Protein AF-A0A973MZ73-F1 (afdb_monomer_lite)

Secondary structure (DSSP, 8-state):
-PPPPPSS--S-----SSS-PPPTT--GGGGTT--TTS-TTSHHHHHHHHHHHHHHHHHHT--TTS-----SS-HHHHHHHHHHHH-SSS------SSHHHHHHHHIIIIIS---

Radius of gyration: 20.62 Å; chains: 1; bounding box: 57×29×46 Å

Structure (mmCIF, N/CA/C/O backbone):
data_AF-A0A973MZ73-F1
#
_entry.id   AF-A0A973MZ73-F1
#
loop_
_atom_site.group_PDB
_atom_site.id
_atom_site.type_symbol
_atom_site.label_atom_id
_atom_site.label_alt_id
_atom_site.label_comp_id
_atom_site.label_asym_id
_atom_site.label_entity_id
_atom_site.label_seq_id
_atom_site.pdbx_PDB_ins_code
_atom_site.Cartn_x
_atom_site.Cartn_y
_atom_site.Cartn_z
_atom_site.occupancy
_atom_site.B_iso_or_equiv
_atom_site.auth_seq_id
_atom_site.auth_comp_id
_atom_site.auth_asym_id
_atom_site.auth_atom_id
_atom_site.pdbx_PDB_model_num
ATOM 1 N N . MET A 1 1 ? 37.076 -11.599 16.671 1.00 61.59 1 MET A N 1
ATOM 2 C CA . MET A 1 1 ? 37.321 -11.820 15.230 1.00 61.59 1 MET A CA 1
ATOM 3 C C . MET A 1 1 ? 37.185 -10.488 14.516 1.00 61.59 1 MET A C 1
ATOM 5 O O . MET A 1 1 ? 36.173 -9.825 14.702 1.00 61.59 1 MET A O 1
ATOM 9 N N . THR A 1 2 ? 38.195 -10.063 13.765 1.00 72.31 2 THR A N 1
ATOM 10 C CA . THR A 1 2 ? 38.128 -8.865 12.920 1.00 72.31 2 THR A CA 1
ATOM 11 C C . THR A 1 2 ? 37.526 -9.245 11.570 1.00 72.31 2 THR A C 1
ATOM 13 O O . THR A 1 2 ? 38.080 -10.069 10.848 1.00 72.31 2 THR A O 1
ATOM 16 N N . VAL A 1 3 ? 36.367 -8.677 11.233 1.00 84.44 3 VAL A N 1
ATOM 17 C CA . VAL A 1 3 ? 35.748 -8.872 9.915 1.00 84.44 3 VAL A CA 1
ATOM 18 C C . VAL A 1 3 ? 36.516 -8.021 8.903 1.00 84.44 3 VAL A C 1
ATOM 20 O O . VAL A 1 3 ? 36.590 -6.800 9.050 1.00 84.44 3 VAL A O 1
ATOM 23 N N . ALA A 1 4 ? 37.120 -8.657 7.898 1.00 91.06 4 ALA A N 1
ATOM 24 C CA . ALA A 1 4 ? 37.839 -7.954 6.840 1.00 91.06 4 ALA A CA 1
ATOM 25 C C . ALA A 1 4 ? 36.878 -7.058 6.042 1.00 91.06 4 ALA A C 1
ATOM 27 O O . ALA A 1 4 ? 35.797 -7.489 5.635 1.00 91.06 4 ALA A O 1
ATOM 28 N N . LYS A 1 5 ? 37.271 -5.799 5.816 1.00 88.75 5 LYS A N 1
ATOM 29 C CA . LYS A 1 5 ? 36.473 -4.845 5.041 1.00 88.75 5 LYS A CA 1
ATOM 30 C C . LYS A 1 5 ? 36.336 -5.337 3.590 1.00 88.75 5 LYS A C 1
ATOM 32 O O . LYS A 1 5 ? 37.359 -5.664 2.986 1.00 88.75 5 LYS A O 1
ATOM 37 N N . PRO A 1 6 ? 35.126 -5.332 3.000 1.00 89.94 6 PRO A N 1
ATOM 38 C CA . PRO A 1 6 ? 34.950 -5.662 1.589 1.00 89.94 6 PRO A CA 1
ATOM 39 C C . PRO A 1 6 ? 35.815 -4.775 0.682 1.00 89.94 6 PRO A C 1
ATOM 41 O O . PRO A 1 6 ? 35.859 -3.554 0.856 1.00 89.94 6 PRO A O 1
ATOM 44 N N . ALA A 1 7 ? 36.489 -5.391 -0.294 1.00 94.38 7 ALA A N 1
ATOM 45 C CA . ALA A 1 7 ? 37.337 -4.686 -1.259 1.00 94.38 7 ALA A CA 1
ATOM 46 C C . ALA A 1 7 ? 36.522 -3.883 -2.291 1.00 94.38 7 ALA A C 1
ATOM 48 O O . ALA A 1 7 ? 37.003 -2.880 -2.817 1.00 94.38 7 ALA A O 1
ATOM 49 N N . SER A 1 8 ? 35.282 -4.300 -2.564 1.00 93.81 8 SER A N 1
ATOM 50 C CA . SER A 1 8 ? 34.364 -3.639 -3.491 1.00 93.81 8 SER A CA 1
ATOM 51 C C . SER A 1 8 ? 33.229 -2.930 -2.754 1.00 93.81 8 SER A C 1
ATOM 53 O O . SER A 1 8 ? 32.771 -3.351 -1.690 1.00 93.81 8 SER A O 1
ATOM 55 N N . ARG A 1 9 ? 32.760 -1.825 -3.340 1.00 90.00 9 ARG A N 1
ATOM 56 C CA . ARG A 1 9 ? 31.540 -1.150 -2.889 1.00 90.00 9 ARG A CA 1
ATOM 57 C C . ARG A 1 9 ? 30.307 -1.841 -3.484 1.00 90.00 9 ARG A C 1
ATOM 59 O O . ARG A 1 9 ? 30.404 -2.411 -4.569 1.00 90.00 9 ARG A O 1
ATOM 66 N N . PRO A 1 10 ? 29.142 -1.746 -2.825 1.00 89.69 10 PRO A N 1
ATOM 67 C CA . PRO A 1 10 ? 27.877 -2.181 -3.407 1.00 89.69 10 PRO A CA 1
ATOM 68 C C . PRO A 1 10 ? 27.566 -1.418 -4.701 1.00 89.69 10 PRO A C 1
ATOM 70 O O . PRO A 1 10 ? 27.715 -0.198 -4.748 1.00 89.69 10 PRO A O 1
ATOM 73 N N . ASN A 1 11 ? 27.084 -2.127 -5.725 1.00 88.56 11 ASN A N 1
ATOM 74 C CA . ASN A 1 11 ? 26.743 -1.531 -7.024 1.00 88.56 11 ASN A CA 1
ATOM 75 C C . ASN A 1 11 ? 25.604 -0.499 -6.928 1.00 88.56 11 ASN A C 1
ATOM 77 O O . ASN A 1 11 ? 25.560 0.443 -7.712 1.00 88.56 11 ASN A O 1
ATOM 81 N N . VAL A 1 12 ? 24.684 -0.673 -5.971 1.00 90.44 12 VAL A N 1
ATOM 82 C CA . VAL A 1 12 ? 23.556 0.235 -5.720 1.00 90.44 12 VAL A CA 1
ATOM 83 C C . VAL A 1 12 ? 23.478 0.515 -4.216 1.00 90.44 12 VAL A C 1
ATOM 85 O O . VAL A 1 12 ? 22.975 -0.328 -3.473 1.00 90.44 12 VAL A O 1
ATOM 88 N N . PRO A 1 13 ? 23.969 1.670 -3.729 1.00 90.62 13 PRO A N 1
ATOM 89 C CA . PRO A 1 13 ? 24.033 1.963 -2.298 1.00 90.62 13 PRO A CA 1
ATOM 90 C C . PRO A 1 13 ? 22.720 2.546 -1.730 1.00 90.62 13 PRO A C 1
ATOM 92 O O . PRO A 1 13 ? 22.742 3.455 -0.904 1.00 90.62 13 PRO A O 1
ATOM 95 N N . HIS A 1 14 ? 21.559 2.067 -2.189 1.00 93.69 14 HIS A N 1
ATOM 96 C CA . HIS A 1 14 ? 20.238 2.534 -1.741 1.00 93.69 14 HIS A CA 1
ATOM 97 C C . HIS A 1 14 ? 19.660 1.586 -0.680 1.00 93.69 14 HIS A C 1
ATOM 99 O O . HIS A 1 14 ? 18.836 0.726 -0.990 1.00 93.69 14 HIS A O 1
ATOM 105 N N . PHE A 1 15 ? 20.132 1.739 0.561 1.00 92.31 15 PHE A N 1
ATOM 106 C CA . PHE A 1 15 ? 19.839 0.843 1.694 1.00 92.31 15 PHE A CA 1
ATOM 107 C C . PHE A 1 15 ? 18.635 1.250 2.552 1.00 92.31 15 PHE A C 1
ATOM 109 O O . PHE A 1 15 ? 18.408 0.666 3.606 1.00 92.31 15 PHE A O 1
ATOM 116 N N . SER A 1 16 ? 17.882 2.267 2.144 1.00 95.19 16 SER A N 1
ATOM 117 C CA . SER A 1 16 ? 16.637 2.644 2.810 1.00 95.19 16 SER A CA 1
ATOM 118 C C . SER A 1 16 ? 15.581 1.545 2.668 1.00 95.19 16 SER A C 1
ATOM 120 O O . SER A 1 16 ? 15.551 0.824 1.673 1.00 95.19 16 SER A O 1
ATOM 122 N N . SER A 1 17 ? 14.666 1.460 3.634 1.00 92.69 17 SER A N 1
ATOM 123 C CA . SER A 1 17 ? 13.540 0.511 3.608 1.00 92.69 17 SER A CA 1
ATOM 124 C C . SER A 1 17 ? 12.363 0.971 2.736 1.00 92.69 17 SER A C 1
ATOM 126 O O . SER A 1 17 ? 11.390 0.242 2.586 1.00 92.69 17 SER A O 1
ATOM 128 N N . GLY A 1 18 ? 12.436 2.167 2.144 1.00 92.62 18 GLY A N 1
ATOM 129 C CA . GLY A 1 18 ? 11.381 2.720 1.299 1.00 92.62 18 GLY A CA 1
ATOM 130 C C . GLY A 1 18 ? 11.544 4.229 1.073 1.00 92.62 18 GLY A C 1
ATOM 131 O O . GLY A 1 18 ? 11.602 4.970 2.050 1.00 92.62 18 GLY A O 1
ATOM 132 N N . PRO A 1 19 ? 11.614 4.711 -0.183 1.00 94.06 19 PRO A N 1
ATOM 133 C CA . PRO A 1 19 ? 11.933 3.952 -1.397 1.00 94.06 19 PRO A CA 1
ATOM 134 C C . PRO A 1 19 ? 13.280 3.219 -1.271 1.00 94.06 19 PRO A C 1
ATOM 136 O O . PRO A 1 19 ? 14.168 3.694 -0.573 1.00 94.06 19 PRO A O 1
ATOM 139 N N . CYS A 1 20 ? 13.450 2.080 -1.944 1.00 94.19 20 CYS A N 1
ATOM 140 C CA . CYS A 1 20 ? 14.668 1.257 -1.903 1.00 94.19 20 CYS A CA 1
ATOM 141 C C . CYS A 1 20 ? 15.153 0.884 -3.319 1.00 94.19 20 CYS A C 1
ATOM 143 O O . CYS A 1 20 ? 14.505 1.220 -4.320 1.00 94.19 20 CYS A O 1
ATOM 145 N N . ALA A 1 21 ? 16.306 0.211 -3.420 1.00 94.06 21 ALA A N 1
ATOM 146 C CA . ALA A 1 21 ? 16.837 -0.264 -4.699 1.00 94.06 21 ALA A CA 1
ATOM 147 C C . ALA A 1 21 ? 15.804 -1.115 -5.470 1.00 94.06 21 ALA A C 1
ATOM 149 O O . ALA A 1 21 ? 15.155 -2.000 -4.915 1.00 94.06 21 ALA A O 1
ATOM 150 N N . LYS A 1 22 ? 15.657 -0.873 -6.781 1.00 92.12 22 LYS A N 1
ATOM 151 C CA . LYS A 1 22 ? 14.824 -1.723 -7.648 1.00 92.12 22 LYS A CA 1
ATOM 152 C C . LYS A 1 22 ? 15.442 -3.119 -7.778 1.00 92.12 22 LYS A C 1
ATOM 154 O O . LYS A 1 22 ? 16.651 -3.285 -7.638 1.00 92.12 22 LYS A O 1
ATOM 159 N N . ARG A 1 23 ? 14.612 -4.116 -8.110 1.00 92.38 23 ARG A N 1
ATOM 160 C CA . ARG A 1 23 ? 15.072 -5.492 -8.365 1.00 92.38 23 ARG A CA 1
ATOM 161 C C . ARG A 1 23 ? 16.190 -5.533 -9.429 1.00 92.38 23 ARG A C 1
ATOM 163 O O . ARG A 1 23 ? 16.157 -4.712 -10.354 1.00 92.38 23 ARG A O 1
ATOM 170 N N . PRO A 1 24 ? 17.121 -6.503 -9.367 1.00 90.81 24 PRO A N 1
ATOM 171 C CA . PRO A 1 24 ? 18.135 -6.691 -10.403 1.00 90.81 24 PRO A CA 1
ATOM 172 C C . PRO A 1 24 ? 17.536 -6.751 -11.817 1.00 90.81 24 PRO A C 1
ATOM 174 O O . PRO A 1 24 ? 16.463 -7.319 -12.027 1.00 90.81 24 PRO A O 1
ATOM 177 N N . GLY A 1 25 ? 18.215 -6.133 -12.787 1.00 90.62 25 GLY A N 1
ATOM 178 C CA . GLY A 1 25 ? 17.769 -6.084 -14.186 1.00 90.62 25 GLY A CA 1
ATOM 179 C C . GLY A 1 25 ? 16.602 -5.127 -14.470 1.00 90.62 25 GLY A C 1
ATOM 180 O O . GLY A 1 25 ? 16.117 -5.073 -15.602 1.00 90.62 25 GLY A O 1
ATOM 181 N N . TRP A 1 26 ? 16.133 -4.355 -13.483 1.00 93.44 26 TRP A N 1
ATOM 182 C CA . TRP A 1 26 ? 15.118 -3.334 -13.733 1.00 93.44 26 TRP A CA 1
ATOM 183 C C . TRP A 1 26 ? 15.634 -2.250 -14.691 1.00 93.44 26 TRP A C 1
ATOM 185 O O . TRP A 1 26 ? 16.732 -1.727 -14.526 1.00 93.44 26 TRP A O 1
ATOM 195 N N . ASN A 1 27 ? 14.809 -1.885 -15.673 1.00 94.50 27 ASN A N 1
ATOM 196 C CA . ASN A 1 27 ? 15.026 -0.748 -16.560 1.00 94.50 27 ASN A CA 1
ATOM 197 C C . ASN A 1 27 ? 13.670 -0.186 -17.035 1.00 94.50 27 ASN A C 1
ATOM 199 O O . ASN A 1 27 ? 12.628 -0.830 -16.873 1.00 94.50 27 ASN A O 1
ATOM 203 N N . ALA A 1 28 ? 13.681 1.007 -17.636 1.00 95.12 28 ALA A N 1
ATOM 204 C CA .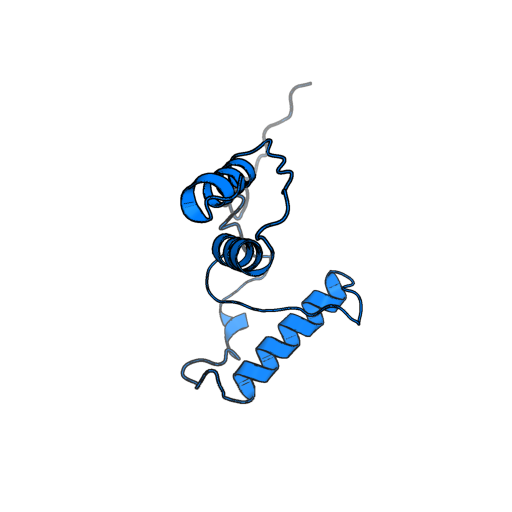 ALA A 1 28 ? 12.466 1.698 -18.073 1.00 95.12 28 ALA A CA 1
ATOM 205 C C . ALA A 1 28 ? 11.702 0.970 -19.196 1.00 95.12 28 ALA A C 1
ATOM 207 O O . ALA A 1 28 ? 10.486 1.127 -19.298 1.00 95.12 28 ALA A O 1
ATOM 208 N N . GLN A 1 29 ? 12.364 0.117 -19.988 1.00 96.00 29 GLN A N 1
ATOM 209 C CA . GLN A 1 29 ? 11.720 -0.645 -21.065 1.00 96.00 29 GLN A CA 1
ATOM 210 C C . GLN A 1 29 ? 10.672 -1.631 -20.536 1.00 96.00 29 GLN A C 1
ATOM 212 O O . GLN A 1 29 ? 9.736 -1.985 -21.252 1.00 96.00 29 GLN A O 1
ATOM 217 N N . ASN A 1 30 ? 10.756 -2.008 -19.257 1.00 93.50 30 ASN A N 1
ATOM 218 C CA . ASN A 1 30 ? 9.723 -2.792 -18.576 1.00 93.50 30 ASN A CA 1
ATOM 219 C C . ASN A 1 30 ? 8.355 -2.082 -18.537 1.00 93.50 30 ASN A C 1
ATOM 221 O O . ASN A 1 30 ? 7.341 -2.728 -18.283 1.00 93.50 30 ASN A O 1
ATOM 225 N N . LEU A 1 31 ? 8.316 -0.766 -18.772 1.00 94.12 31 LEU A N 1
ATOM 226 C CA . LEU A 1 31 ? 7.099 0.046 -18.805 1.00 94.12 31 LEU A CA 1
ATOM 227 C C . LEU A 1 31 ? 6.601 0.335 -20.231 1.00 94.12 31 LEU A C 1
ATOM 229 O O . LEU A 1 31 ? 5.636 1.079 -20.381 1.00 94.12 31 LEU A O 1
ATOM 233 N N . LYS A 1 32 ? 7.207 -0.250 -21.275 1.00 95.00 32 LYS A N 1
ATOM 234 C CA . LYS A 1 32 ? 6.831 0.004 -22.681 1.00 95.00 32 LYS A CA 1
ATOM 235 C C . LYS A 1 32 ? 5.346 -0.254 -22.976 1.00 95.00 32 LYS A C 1
ATOM 237 O O . LYS A 1 32 ? 4.739 0.464 -23.757 1.00 95.00 32 LYS A O 1
ATOM 242 N N . ASP A 1 33 ? 4.758 -1.236 -22.293 1.00 93.44 33 ASP A N 1
ATOM 243 C CA . ASP A 1 33 ? 3.355 -1.626 -22.452 1.00 93.44 33 ASP A CA 1
ATOM 244 C C . ASP A 1 33 ? 2.448 -0.958 -21.404 1.00 93.44 33 ASP A C 1
ATOM 246 O O . ASP A 1 33 ? 1.350 -1.450 -21.127 1.00 93.44 33 ASP A O 1
ATOM 250 N N . ALA A 1 34 ? 2.902 0.110 -20.737 1.00 94.56 34 ALA A N 1
ATOM 251 C CA . ALA A 1 34 ? 2.105 0.839 -19.755 1.00 94.56 34 ALA A CA 1
ATOM 252 C C . ALA A 1 34 ? 0.877 1.497 -20.408 1.00 94.56 34 ALA A C 1
ATOM 254 O O . ALA A 1 34 ? 0.912 1.968 -21.542 1.00 94.56 34 ALA A O 1
ATOM 255 N N . ALA A 1 35 ? -0.235 1.559 -19.672 1.00 95.12 35 ALA A N 1
ATOM 256 C CA . ALA A 1 35 ? -1.493 2.137 -20.150 1.00 95.12 35 ALA A CA 1
ATOM 257 C C . ALA A 1 35 ? -1.497 3.680 -20.059 1.00 95.12 35 ALA A C 1
ATOM 259 O O . ALA A 1 35 ? -2.374 4.268 -19.426 1.00 95.12 35 ALA A O 1
ATOM 260 N N . LEU A 1 36 ? -0.497 4.335 -20.655 1.00 94.38 36 LEU A N 1
ATOM 261 C CA . LEU A 1 36 ? -0.300 5.787 -20.572 1.00 94.38 36 LEU A CA 1
ATOM 262 C C . LEU A 1 36 ? -1.348 6.558 -21.387 1.00 94.38 36 LEU A C 1
ATOM 264 O O . LEU A 1 36 ? -1.762 6.117 -22.458 1.00 94.38 36 LEU A O 1
ATOM 268 N N . GLY A 1 37 ? -1.786 7.715 -20.878 1.00 95.12 37 GLY A N 1
ATOM 269 C CA . GLY A 1 37 ? -2.712 8.616 -21.584 1.00 95.12 37 GLY A CA 1
ATOM 270 C C . GLY A 1 37 ? -4.103 8.028 -21.866 1.00 95.12 37 GLY A C 1
ATOM 271 O O . GLY A 1 37 ? -4.852 8.564 -22.679 1.00 95.12 37 GLY A O 1
ATOM 272 N N . ARG A 1 38 ? -4.469 6.908 -21.232 1.00 95.69 38 ARG A N 1
ATOM 273 C CA . ARG A 1 38 ? -5.777 6.262 -21.401 1.00 95.69 38 ARG A CA 1
ATOM 274 C C . ARG A 1 38 ? -6.688 6.563 -20.219 1.00 95.69 38 ARG A C 1
ATOM 276 O O . ARG A 1 38 ? -6.242 6.729 -19.091 1.00 95.69 38 ARG A O 1
ATOM 283 N N . SER A 1 39 ? -7.997 6.550 -20.473 1.00 96.31 39 SER A N 1
ATOM 284 C CA . SER A 1 39 ? -8.992 6.574 -19.398 1.00 96.31 39 SER A CA 1
ATOM 285 C C . SER A 1 39 ? -8.771 5.405 -18.434 1.00 96.31 39 SER A C 1
ATOM 287 O O . SER A 1 39 ? -8.637 4.262 -18.873 1.00 96.31 39 SER A O 1
ATOM 289 N N . HIS A 1 40 ? -8.847 5.665 -17.127 1.00 92.25 40 HIS A N 1
ATOM 290 C CA . HIS A 1 40 ? -8.804 4.627 -16.088 1.00 92.25 40 HIS A CA 1
ATOM 291 C C . HIS A 1 40 ? -9.932 3.584 -16.233 1.00 92.25 40 HIS A C 1
ATOM 293 O O . HIS A 1 40 ? -9.813 2.459 -15.755 1.00 92.25 40 HIS A O 1
ATOM 299 N N . ARG A 1 41 ? -11.023 3.921 -16.939 1.00 95.94 41 ARG A N 1
ATOM 300 C CA . ARG A 1 41 ? -12.131 2.994 -17.230 1.00 95.94 41 ARG A CA 1
ATOM 301 C C . ARG A 1 41 ? -11.854 2.066 -18.416 1.00 95.94 41 ARG A C 1
ATOM 303 O O . ARG A 1 41 ? -12.617 1.121 -18.624 1.00 95.94 41 ARG A O 1
ATOM 310 N N . ALA A 1 42 ? -10.797 2.317 -19.191 1.00 97.50 42 ALA A N 1
ATOM 311 C CA . ALA A 1 42 ? -10.467 1.543 -20.381 1.00 97.50 42 ALA A CA 1
ATOM 312 C C . ALA A 1 42 ? -10.087 0.094 -20.037 1.00 97.50 42 ALA A C 1
ATOM 314 O O . ALA A 1 42 ? -9.422 -0.176 -19.033 1.00 97.50 42 ALA A O 1
ATOM 315 N N . LYS A 1 43 ? -10.451 -0.840 -20.928 1.00 97.50 43 LYS A N 1
ATOM 316 C CA . LYS A 1 43 ? -10.191 -2.280 -20.763 1.00 97.50 43 LYS A CA 1
ATOM 317 C C . LYS A 1 43 ? -8.716 -2.581 -20.482 1.00 97.50 43 LYS A C 1
ATOM 319 O O . LYS A 1 43 ? -8.427 -3.419 -19.637 1.00 97.50 43 LYS A O 1
ATOM 324 N N . VAL A 1 44 ? -7.794 -1.875 -21.140 1.00 96.94 44 VAL A N 1
ATOM 325 C CA . VAL A 1 44 ? -6.345 -2.083 -20.974 1.00 96.94 44 VAL A CA 1
ATOM 326 C C . VAL A 1 44 ? -5.867 -1.811 -19.541 1.00 96.94 44 VAL A C 1
ATOM 328 O O . VAL A 1 44 ? -5.136 -2.625 -18.984 1.00 96.94 44 VAL A O 1
ATOM 331 N N . GLY A 1 45 ? -6.332 -0.727 -18.909 1.00 96.00 45 GLY A N 1
ATOM 332 C CA . GLY A 1 45 ? -6.000 -0.405 -17.517 1.00 96.00 45 GLY A CA 1
ATOM 333 C C . GLY A 1 45 ? -6.631 -1.399 -16.543 1.00 96.00 45 GLY A C 1
ATOM 334 O O . GLY A 1 45 ? -5.936 -1.969 -15.705 1.00 96.00 45 GLY A O 1
ATOM 335 N N . LYS A 1 46 ? -7.926 -1.698 -16.728 1.00 96.69 46 LYS A N 1
ATOM 336 C CA . LYS A 1 46 ? -8.648 -2.697 -15.921 1.00 96.69 46 LYS A CA 1
ATOM 337 C C . LYS A 1 46 ? -7.997 -4.081 -15.974 1.00 96.69 46 LYS A C 1
ATOM 339 O O . LYS A 1 46 ? -7.909 -4.746 -14.952 1.00 96.69 46 LYS A O 1
ATOM 344 N N . THR A 1 47 ? -7.509 -4.494 -17.145 1.00 97.06 47 THR A N 1
ATOM 345 C CA . THR A 1 47 ? -6.838 -5.794 -17.323 1.00 97.06 47 THR A CA 1
ATOM 346 C C . THR A 1 47 ? -5.536 -5.857 -16.525 1.00 97.06 47 THR A C 1
ATOM 348 O O . THR A 1 47 ? -5.282 -6.853 -15.858 1.00 97.06 47 THR A O 1
ATOM 351 N N . LYS A 1 48 ? -4.733 -4.784 -16.526 1.00 96.06 48 LYS A N 1
ATOM 352 C CA . LYS A 1 48 ? -3.490 -4.718 -15.739 1.00 96.06 48 LYS A CA 1
ATOM 353 C C . LYS A 1 48 ? -3.746 -4.679 -14.231 1.00 96.06 48 LYS A C 1
ATOM 355 O O . LYS A 1 48 ? -3.036 -5.348 -13.491 1.00 96.06 48 LYS A O 1
ATOM 360 N N . LEU A 1 49 ? -4.765 -3.942 -13.781 1.00 96.62 49 LEU A N 1
ATOM 361 C CA . LEU A 1 49 ? -5.174 -3.942 -12.370 1.00 96.62 49 LEU A CA 1
ATOM 362 C C . LEU A 1 49 ? -5.658 -5.327 -11.929 1.00 96.62 49 LEU A C 1
ATOM 364 O O . LEU A 1 49 ? -5.265 -5.793 -10.866 1.00 96.62 49 LEU A O 1
ATOM 368 N N . LYS A 1 50 ? -6.454 -6.010 -12.765 1.00 97.50 50 LYS A N 1
ATOM 369 C CA . LYS A 1 50 ? -6.877 -7.388 -12.492 1.00 97.50 50 LYS A CA 1
ATOM 370 C C . LYS A 1 50 ? -5.672 -8.323 -12.372 1.00 97.50 50 LYS A C 1
ATOM 372 O O . LYS A 1 50 ? -5.605 -9.071 -11.410 1.00 97.50 50 LYS A O 1
ATOM 377 N N . LEU A 1 51 ? -4.710 -8.231 -13.293 1.00 97.50 51 LEU A N 1
ATOM 378 C CA . LEU A 1 51 ? -3.484 -9.028 -13.226 1.00 97.50 51 LEU A CA 1
ATOM 379 C C . LEU A 1 51 ? -2.726 -8.800 -11.909 1.00 97.50 51 LEU A C 1
ATOM 381 O O . LEU A 1 51 ? -2.294 -9.763 -11.291 1.00 97.50 51 LEU A O 1
ATOM 385 N N . ALA A 1 52 ? -2.592 -7.548 -11.459 1.00 97.25 52 ALA A N 1
ATOM 386 C CA . ALA A 1 52 ? -1.961 -7.252 -10.174 1.00 97.25 52 ALA A CA 1
ATOM 387 C C . ALA A 1 52 ? -2.725 -7.883 -8.997 1.00 97.25 52 ALA A C 1
ATOM 389 O O . ALA A 1 52 ? -2.107 -8.484 -8.129 1.00 97.25 52 ALA A O 1
ATOM 390 N N . ILE A 1 53 ? -4.060 -7.804 -8.996 1.00 98.31 53 ILE A N 1
ATOM 391 C CA . ILE A 1 53 ? -4.914 -8.439 -7.979 1.00 98.31 53 ILE A CA 1
ATOM 392 C C . ILE A 1 53 ? -4.746 -9.965 -7.974 1.00 98.31 53 ILE A C 1
ATOM 394 O O . ILE A 1 53 ? -4.613 -10.560 -6.905 1.00 98.31 53 ILE A O 1
ATOM 398 N N . ASP A 1 54 ? -4.755 -10.589 -9.152 1.00 98.25 54 ASP A N 1
ATOM 399 C CA . ASP A 1 54 ? -4.627 -12.039 -9.299 1.00 98.25 54 ASP A CA 1
ATOM 400 C C . ASP A 1 54 ? -3.251 -12.518 -8.800 1.00 98.25 54 ASP A C 1
ATOM 402 O O . ASP A 1 54 ? -3.181 -13.454 -8.009 1.00 98.25 54 ASP A O 1
ATOM 406 N N . LEU A 1 55 ? -2.172 -11.823 -9.180 1.00 98.44 55 LEU A N 1
ATOM 407 C CA . LEU A 1 55 ? -0.815 -12.139 -8.725 1.00 98.44 55 LEU A CA 1
ATOM 408 C C . LEU A 1 55 ? -0.638 -11.913 -7.220 1.00 98.44 55 LEU A C 1
ATOM 410 O O . LEU A 1 55 ? -0.001 -12.724 -6.559 1.00 98.44 55 LEU A O 1
ATOM 414 N N . THR A 1 56 ? -1.213 -10.847 -6.650 1.00 98.25 56 THR A N 1
ATOM 415 C CA . THR A 1 56 ? -1.185 -10.637 -5.193 1.00 98.25 56 THR A CA 1
ATOM 416 C C . THR A 1 56 ? -1.859 -11.794 -4.464 1.00 98.25 56 THR A C 1
ATOM 418 O O . THR A 1 56 ? -1.340 -12.261 -3.453 1.00 98.25 56 THR A O 1
ATOM 421 N N . ARG A 1 57 ? -2.995 -12.283 -4.979 1.00 98.19 57 ARG A N 1
ATOM 422 C CA . ARG A 1 57 ? -3.670 -13.453 -4.408 1.00 98.19 57 ARG A CA 1
ATOM 423 C C . ARG A 1 57 ? -2.797 -14.695 -4.459 1.00 98.19 57 ARG A C 1
ATOM 425 O O . ARG A 1 57 ? -2.743 -15.403 -3.465 1.00 98.19 57 ARG A O 1
ATOM 432 N N . GLU A 1 58 ? -2.168 -14.955 -5.599 1.00 98.50 58 GLU A N 1
ATOM 433 C CA . GLU A 1 58 ? -1.291 -16.110 -5.792 1.00 98.50 58 GLU A CA 1
ATOM 434 C C . GLU A 1 58 ? -0.093 -16.063 -4.836 1.00 98.50 58 GLU A C 1
ATOM 436 O O . GLU A 1 58 ? 0.143 -17.015 -4.104 1.00 98.50 58 GLU A O 1
ATOM 441 N N . VAL A 1 59 ? 0.615 -14.932 -4.784 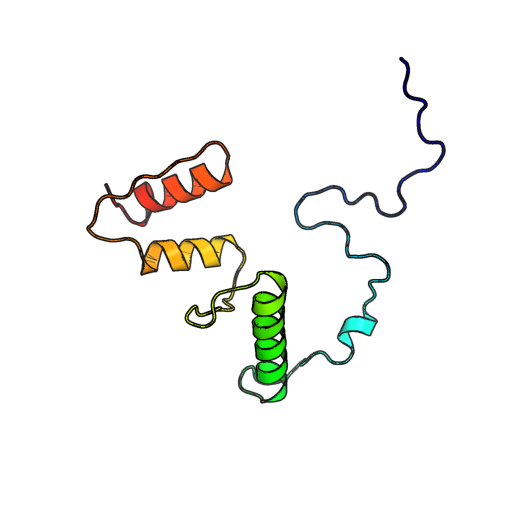1.00 98.31 59 VAL A N 1
ATOM 442 C CA . VAL A 1 59 ? 1.840 -14.772 -3.983 1.00 98.31 59 VAL A CA 1
ATOM 443 C C . VAL A 1 59 ? 1.571 -14.819 -2.479 1.00 98.31 59 VAL A C 1
ATOM 445 O O . VAL A 1 59 ? 2.393 -15.343 -1.734 1.00 98.31 59 VAL A O 1
ATOM 448 N N . LEU A 1 60 ? 0.459 -14.235 -2.025 1.00 98.19 60 LEU A N 1
ATOM 449 C CA . LEU A 1 60 ? 0.105 -14.173 -0.602 1.00 98.19 60 LEU A CA 1
ATOM 450 C C . LEU A 1 60 ? -0.862 -15.285 -0.173 1.00 9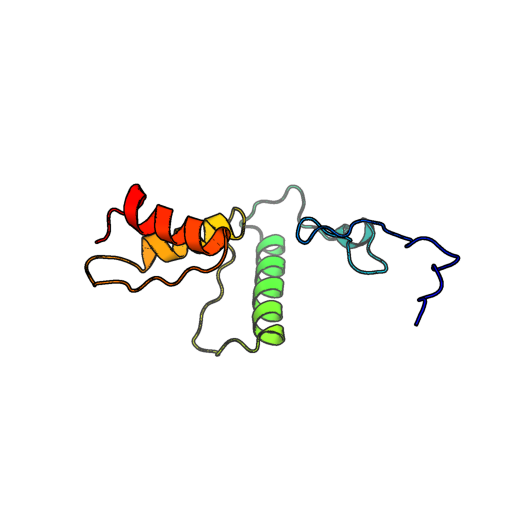8.19 60 LEU A C 1
ATOM 452 O O . LEU A 1 60 ? -1.305 -15.280 0.972 1.00 98.19 60 LEU A O 1
ATOM 456 N N . GLU A 1 61 ? -1.236 -16.177 -1.094 1.00 98.31 61 GLU A N 1
ATOM 457 C CA . GLU A 1 61 ? -2.192 -17.268 -0.870 1.00 98.31 61 GLU A CA 1
ATOM 458 C C . GLU A 1 61 ? -3.522 -16.788 -0.249 1.00 98.31 61 GLU A C 1
ATOM 460 O O . GLU A 1 61 ? -4.092 -17.406 0.650 1.00 98.31 61 GLU A O 1
ATOM 465 N N . VAL A 1 62 ? -4.043 -15.649 -0.728 1.00 98.25 62 VAL A N 1
ATOM 466 C CA . VAL A 1 62 ? -5.243 -15.021 -0.146 1.00 98.25 62 VAL A CA 1
ATOM 467 C C . VAL A 1 62 ? -6.476 -15.928 -0.339 1.00 98.25 62 VAL A C 1
ATOM 469 O O . VAL A 1 62 ? -6.767 -16.293 -1.488 1.00 98.25 62 VAL A O 1
ATOM 472 N N . PRO A 1 63 ? -7.272 -16.217 0.717 1.00 98.31 63 PRO A N 1
ATOM 473 C CA . PRO A 1 63 ? -8.458 -17.075 0.632 1.00 98.31 63 PRO A CA 1
ATOM 474 C C . PRO A 1 63 ? -9.468 -16.632 -0.430 1.00 98.31 63 PRO A C 1
ATOM 476 O O . PRO A 1 63 ? -9.693 -15.436 -0.630 1.00 98.31 63 PRO A O 1
ATOM 479 N N . ALA A 1 64 ? -10.084 -17.589 -1.129 1.00 96.81 64 ALA A N 1
ATOM 480 C CA . ALA A 1 64 ? -10.923 -17.330 -2.307 1.00 96.81 64 ALA A CA 1
ATOM 481 C C . ALA A 1 64 ? -12.135 -16.419 -2.031 1.00 96.81 64 ALA A C 1
ATOM 483 O O . ALA A 1 64 ? -12.587 -15.698 -2.924 1.00 96.81 64 ALA A O 1
ATOM 484 N N . ASP A 1 65 ? -12.640 -16.431 -0.803 1.00 97.88 65 ASP A N 1
ATOM 485 C CA . ASP A 1 65 ? -13.755 -15.622 -0.315 1.00 97.88 65 ASP A CA 1
ATOM 486 C C . ASP A 1 65 ? -13.349 -14.196 0.108 1.00 97.88 65 ASP A C 1
ATOM 488 O O . ASP A 1 65 ? -14.208 -13.322 0.241 1.00 97.88 65 ASP A O 1
ATOM 492 N N . TYR A 1 66 ? -12.051 -13.908 0.227 1.00 97.75 66 TYR A N 1
ATOM 493 C CA . TYR A 1 66 ? -11.542 -12.576 0.558 1.00 97.75 66 TYR A CA 1
ATOM 494 C C . TYR A 1 66 ? -11.431 -11.700 -0.691 1.00 97.75 66 TYR A C 1
ATOM 496 O O . TYR A 1 66 ? -11.165 -12.169 -1.801 1.00 97.75 66 TYR A O 1
ATOM 504 N N . ARG A 1 67 ? -11.594 -10.386 -0.527 1.00 96.06 67 ARG A N 1
ATOM 505 C CA . ARG A 1 67 ? -11.436 -9.399 -1.607 1.00 96.06 67 ARG A CA 1
ATOM 506 C C . ARG A 1 67 ? -10.101 -8.667 -1.473 1.00 96.06 67 ARG A C 1
ATOM 508 O O . ARG A 1 67 ? -9.635 -8.427 -0.369 1.00 96.06 67 ARG A O 1
ATOM 515 N N . ILE A 1 68 ? -9.514 -8.290 -2.609 1.00 97.50 68 ILE A N 1
ATOM 516 C CA . ILE A 1 68 ? -8.288 -7.484 -2.683 1.00 97.50 68 ILE A CA 1
ATOM 517 C C . ILE A 1 68 ? -8.647 -6.172 -3.376 1.00 97.50 68 ILE A C 1
ATOM 519 O O . ILE A 1 68 ? -9.116 -6.178 -4.517 1.00 97.50 68 ILE A O 1
ATOM 523 N N . GLY A 1 69 ? -8.454 -5.061 -2.670 1.00 94.94 69 GLY A N 1
ATOM 524 C CA . GLY A 1 69 ? -8.651 -3.714 -3.195 1.00 94.94 69 GLY A CA 1
ATOM 525 C C . GLY A 1 69 ? -7.319 -3.059 -3.544 1.00 94.94 69 GLY A C 1
ATOM 526 O O . GLY A 1 69 ? -6.366 -3.156 -2.779 1.00 94.94 69 GLY A O 1
ATOM 527 N N . ILE A 1 70 ? -7.263 -2.371 -4.686 1.00 95.50 70 ILE A N 1
ATOM 528 C CA . ILE A 1 70 ? -6.193 -1.416 -4.998 1.00 95.50 70 ILE A CA 1
ATOM 529 C C . ILE A 1 70 ? -6.787 -0.026 -4.818 1.00 95.50 70 ILE A C 1
ATOM 531 O O . ILE A 1 70 ? -7.775 0.310 -5.474 1.00 95.50 70 ILE A O 1
ATOM 535 N N . VAL A 1 71 ? -6.182 0.767 -3.943 1.00 95.19 71 VAL A N 1
ATOM 536 C CA . VAL A 1 71 ? -6.660 2.102 -3.579 1.00 95.19 71 VAL A CA 1
ATOM 537 C C . VAL A 1 71 ? -5.590 3.150 -3.873 1.00 95.19 71 VAL A C 1
ATOM 539 O O . VAL A 1 71 ? -4.411 2.800 -3.959 1.00 95.19 71 VAL A O 1
ATOM 542 N N . PRO A 1 72 ? -5.972 4.416 -4.120 1.00 94.25 72 PRO A N 1
ATOM 543 C CA . PRO A 1 72 ? -4.996 5.491 -4.259 1.00 94.25 72 PRO A CA 1
ATOM 544 C C . PRO A 1 72 ? -4.273 5.755 -2.929 1.00 94.25 72 PRO A C 1
ATOM 546 O O . PRO A 1 72 ? -4.731 5.321 -1.877 1.00 94.25 72 PRO A O 1
ATOM 549 N N . ALA A 1 73 ? -3.202 6.550 -2.999 1.00 96.06 73 ALA A N 1
ATOM 550 C CA . ALA A 1 73 ? -2.283 6.880 -1.903 1.00 96.06 73 ALA A CA 1
ATOM 551 C C . ALA A 1 73 ? -1.272 5.764 -1.566 1.00 96.06 73 ALA A C 1
ATOM 553 O O . ALA A 1 73 ? -1.031 4.861 -2.368 1.00 96.06 73 ALA A O 1
ATOM 554 N N . SER A 1 74 ? -0.573 5.930 -0.444 1.00 95.75 74 SER A N 1
ATOM 555 C CA . SER A 1 74 ? 0.417 4.994 0.091 1.00 95.75 74 SER A CA 1
ATOM 556 C C . SER A 1 74 ? -0.228 3.987 1.048 1.00 95.75 74 SER A C 1
ATOM 558 O O . SER A 1 74 ? -1.435 4.029 1.293 1.00 95.75 74 SER A O 1
ATOM 560 N N . ASP A 1 75 ? 0.601 3.135 1.651 1.00 94.50 75 ASP A N 1
ATOM 561 C CA . ASP A 1 75 ? 0.202 2.204 2.710 1.00 94.50 75 ASP A CA 1
ATOM 562 C C . ASP A 1 75 ? -0.563 2.907 3.844 1.00 94.50 75 ASP A C 1
ATOM 564 O O . ASP A 1 75 ? -1.551 2.371 4.335 1.00 94.50 75 ASP A O 1
ATOM 568 N N . THR A 1 76 ? -0.192 4.149 4.181 1.00 94.62 76 THR A N 1
ATOM 569 C CA . THR A 1 76 ? -0.924 4.991 5.141 1.00 94.62 76 THR A CA 1
ATOM 570 C C . THR A 1 76 ? -2.380 5.191 4.748 1.00 94.62 76 THR A C 1
ATOM 572 O O . THR A 1 76 ? -3.264 4.919 5.548 1.00 94.62 76 THR A O 1
ATOM 575 N N . GLY A 1 77 ? -2.653 5.593 3.504 1.00 95.19 77 GLY A N 1
ATOM 576 C CA . GLY A 1 77 ? -4.029 5.815 3.055 1.00 95.19 77 GLY A CA 1
ATOM 577 C C . GLY A 1 77 ? -4.847 4.522 2.999 1.00 95.19 77 GLY A C 1
ATOM 578 O O . GLY A 1 77 ? -6.050 4.538 3.255 1.00 95.19 77 GLY A O 1
ATOM 579 N N . ALA A 1 78 ? -4.203 3.386 2.710 1.00 96.00 78 ALA A N 1
ATOM 580 C CA . ALA A 1 78 ? -4.860 2.083 2.764 1.00 96.00 78 ALA A CA 1
ATOM 581 C C . ALA A 1 78 ? -5.228 1.683 4.205 1.00 96.00 78 ALA A C 1
ATOM 583 O O . ALA A 1 78 ? -6.349 1.218 4.434 1.00 96.00 78 ALA A O 1
ATOM 584 N N . VAL A 1 79 ? -4.319 1.890 5.165 1.00 95.56 79 VAL A N 1
ATOM 585 C CA . VAL A 1 79 ? -4.575 1.641 6.593 1.00 95.56 79 VAL A CA 1
ATOM 586 C C . VAL A 1 79 ? -5.660 2.576 7.112 1.00 95.56 79 VAL A C 1
ATOM 588 O O . VAL A 1 79 ? -6.624 2.093 7.698 1.00 95.56 79 VAL A O 1
ATOM 591 N N . GLU A 1 80 ? -5.577 3.877 6.836 1.00 94.81 80 GLU A N 1
ATOM 592 C CA . GLU A 1 80 ? -6.616 4.830 7.228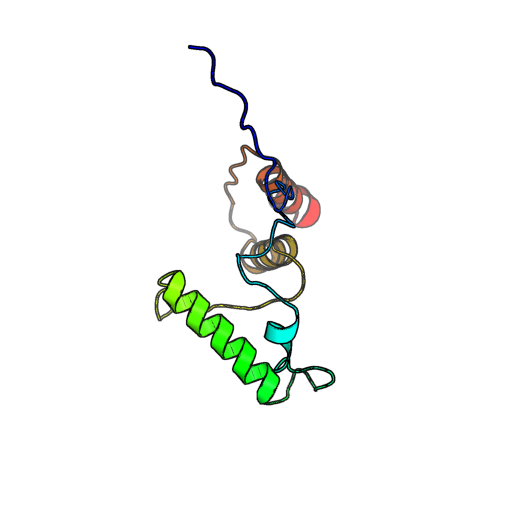 1.00 94.81 80 GLU A CA 1
ATOM 593 C C . GLU A 1 80 ? -7.976 4.427 6.657 1.00 94.81 80 GLU A C 1
ATOM 595 O O . GLU A 1 80 ? -8.931 4.270 7.411 1.00 94.81 80 GLU A O 1
ATOM 600 N N . MET A 1 81 ? -8.085 4.147 5.356 1.00 95.94 81 MET A N 1
ATOM 601 C CA . MET A 1 81 ? -9.355 3.697 4.780 1.00 95.94 81 MET A CA 1
ATOM 602 C C . MET A 1 81 ? -9.939 2.491 5.540 1.00 95.94 81 MET A C 1
ATOM 604 O O . MET A 1 81 ? -11.151 2.442 5.767 1.00 95.94 81 MET A O 1
ATOM 608 N N . ALA A 1 82 ? -9.098 1.542 5.964 1.00 95.00 82 ALA A N 1
ATOM 609 C CA . ALA A 1 82 ? -9.531 0.416 6.784 1.00 95.00 82 ALA A CA 1
ATOM 610 C C . ALA A 1 82 ? -9.985 0.860 8.186 1.00 95.00 82 ALA A C 1
ATOM 612 O O . ALA A 1 82 ? -11.083 0.490 8.599 1.00 95.00 82 ALA A O 1
ATOM 613 N N . LEU A 1 83 ? -9.203 1.682 8.893 1.00 95.25 83 LEU A N 1
ATOM 614 C CA . LEU A 1 83 ? -9.557 2.202 10.220 1.00 95.25 83 LEU A CA 1
ATOM 615 C C . LEU A 1 83 ? -10.908 2.928 10.195 1.00 95.25 83 LEU A C 1
ATOM 617 O O . LEU A 1 83 ? -11.800 2.606 10.978 1.00 95.25 83 LEU A O 1
ATOM 621 N N . TRP A 1 84 ? -11.083 3.842 9.243 1.00 93.56 84 TRP A N 1
ATOM 622 C CA . TRP A 1 84 ? -12.287 4.658 9.087 1.00 93.56 84 TRP A CA 1
ATOM 623 C C . TRP A 1 84 ? -13.525 3.852 8.661 1.00 93.56 84 TRP A C 1
ATOM 625 O O . TRP A 1 84 ? -14.647 4.280 8.920 1.00 93.56 84 TRP A O 1
ATOM 635 N N . SER A 1 85 ? -13.342 2.699 8.011 1.00 94.38 85 SER A N 1
ATOM 636 C CA . SER A 1 85 ? -14.459 1.869 7.526 1.00 94.38 85 SER A CA 1
ATOM 637 C C . SER A 1 85 ? -14.821 0.714 8.460 1.00 94.38 85 SER A C 1
ATOM 639 O O . SER A 1 85 ? -15.942 0.209 8.392 1.00 94.38 85 SER A O 1
ATOM 641 N N . LEU A 1 86 ? -13.875 0.247 9.281 1.00 94.06 86 LEU A N 1
ATOM 642 C CA . LEU A 1 86 ? -14.025 -0.968 10.089 1.00 94.06 86 LEU A CA 1
ATOM 643 C C . LEU A 1 86 ? -14.159 -0.682 11.585 1.00 94.06 86 LEU A C 1
ATOM 645 O O . LEU A 1 86 ? -14.788 -1.471 12.293 1.00 94.06 86 LEU A O 1
ATOM 649 N N . LEU A 1 87 ? -13.573 0.412 12.079 1.00 95.50 87 LEU A N 1
ATOM 650 C CA . LEU A 1 87 ? -13.707 0.801 13.480 1.00 95.50 87 LEU A CA 1
ATOM 651 C C . LEU A 1 87 ? -14.976 1.632 13.693 1.00 95.50 87 LEU A C 1
ATOM 653 O O . LEU A 1 87 ? -15.491 2.282 12.787 1.00 95.50 87 LEU A O 1
ATOM 657 N N . GLY A 1 88 ? -15.504 1.594 14.913 1.00 90.69 88 GLY A N 1
ATOM 658 C CA . GLY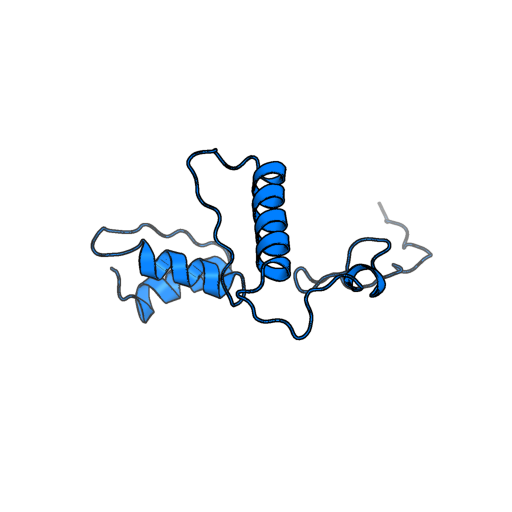 A 1 88 ? -16.754 2.265 15.249 1.00 90.69 88 GLY A CA 1
ATOM 659 C C . GLY A 1 88 ? -17.056 2.175 16.737 1.00 90.69 88 GLY A C 1
ATOM 660 O O . GLY A 1 88 ? -16.160 2.259 17.564 1.00 90.69 88 GLY A O 1
ATOM 661 N N . ALA A 1 89 ? -18.324 1.969 17.093 1.00 89.06 89 ALA A N 1
ATOM 662 C CA . ALA A 1 89 ? -18.785 2.054 18.482 1.00 89.06 89 ALA A CA 1
ATOM 663 C C . ALA A 1 89 ? -18.268 0.948 19.428 1.00 89.06 89 ALA A C 1
ATOM 665 O O . ALA A 1 89 ? -18.491 1.029 20.635 1.00 89.06 89 ALA A O 1
ATOM 666 N N . ARG A 1 90 ? -17.645 -0.118 18.910 1.00 92.50 90 ARG A N 1
ATOM 667 C CA . ARG A 1 90 ? -17.140 -1.222 19.740 1.00 92.50 90 ARG A CA 1
ATOM 668 C C . ARG A 1 90 ? -15.741 -0.890 20.273 1.00 92.50 90 ARG A C 1
ATOM 670 O O . ARG A 1 90 ? -14.957 -0.343 19.502 1.00 92.50 90 ARG A O 1
ATOM 677 N N . PRO A 1 91 ? -15.400 -1.280 21.519 1.00 90.81 91 PRO A N 1
ATOM 678 C CA . PRO A 1 91 ? -14.053 -1.088 22.051 1.00 90.81 91 PRO A CA 1
ATOM 679 C C . PRO A 1 91 ? -12.990 -1.736 21.161 1.00 90.81 91 PRO A C 1
ATOM 681 O O . PRO A 1 91 ? -13.188 -2.850 20.662 1.00 90.81 91 PRO A O 1
ATOM 684 N N . VAL A 1 92 ? -11.861 -1.049 20.999 1.00 91.50 92 VAL A N 1
ATOM 685 C CA . VAL A 1 92 ? -10.726 -1.492 20.182 1.00 91.50 92 VAL A CA 1
ATOM 686 C C . VAL A 1 92 ? -9.490 -1.565 21.067 1.00 91.50 92 VAL A C 1
ATOM 688 O O . VAL A 1 92 ? -9.158 -0.609 21.759 1.00 91.50 92 VAL A O 1
ATOM 691 N N . THR A 1 93 ? -8.785 -2.693 21.036 1.00 93.38 93 THR A N 1
ATOM 692 C CA . THR A 1 93 ? -7.464 -2.811 21.660 1.00 93.38 93 THR A CA 1
ATOM 693 C C . THR A 1 93 ? -6.397 -2.570 20.607 1.00 93.38 93 THR A C 1
ATOM 695 O O . THR A 1 93 ? -6.341 -3.281 19.605 1.00 93.38 93 THR A O 1
ATOM 698 N N . THR A 1 94 ? -5.541 -1.582 20.842 1.00 92.56 94 THR A N 1
ATOM 699 C CA . THR A 1 94 ? -4.416 -1.246 19.970 1.00 92.56 94 THR A CA 1
ATOM 700 C C . THR A 1 94 ? -3.103 -1.571 20.672 1.00 92.56 94 THR A C 1
ATOM 702 O O . THR A 1 94 ? -2.964 -1.384 21.879 1.00 92.56 94 THR A O 1
ATOM 705 N N . LEU A 1 95 ? -2.139 -2.097 19.918 1.00 93.56 95 LEU A N 1
ATOM 706 C CA . LEU A 1 95 ? -0.819 -2.456 20.424 1.00 93.56 95 LEU A CA 1
ATOM 707 C C . LEU A 1 95 ? 0.233 -1.843 19.498 1.00 93.56 95 LEU A C 1
ATOM 709 O O . LEU A 1 95 ? 0.187 -2.070 18.289 1.00 93.56 95 LEU A O 1
ATOM 713 N N . ALA A 1 96 ? 1.155 -1.061 20.055 1.00 96.38 96 ALA A N 1
ATOM 714 C CA . ALA A 1 96 ? 2.188 -0.358 19.302 1.00 96.38 96 ALA A CA 1
ATOM 715 C C . ALA A 1 96 ? 3.540 -0.460 20.017 1.00 96.38 96 ALA A C 1
ATOM 717 O O . ALA A 1 96 ? 3.621 -0.278 21.231 1.00 96.38 96 ALA A O 1
ATOM 718 N N . TRP A 1 97 ? 4.592 -0.745 19.247 1.00 96.38 97 TRP A N 1
ATOM 719 C CA . TRP A 1 97 ? 5.982 -0.843 19.722 1.00 96.38 97 TRP A CA 1
ATOM 720 C C . TRP A 1 97 ? 6.972 -0.125 18.797 1.00 96.38 97 TRP A C 1
ATOM 722 O O . TRP A 1 97 ? 8.184 -0.273 18.933 1.00 96.38 97 TRP A O 1
ATOM 732 N N . GLU A 1 98 ? 6.453 0.603 17.812 1.00 95.94 98 GLU A N 1
ATOM 733 C CA . GLU A 1 98 ? 7.220 1.293 16.786 1.00 95.94 98 GLU A CA 1
ATOM 734 C C . GLU A 1 98 ? 6.402 2.470 16.227 1.00 95.94 98 GLU A C 1
ATOM 736 O O . GLU A 1 98 ? 5.203 2.596 16.495 1.00 95.94 98 GLU A O 1
ATOM 741 N N . SER A 1 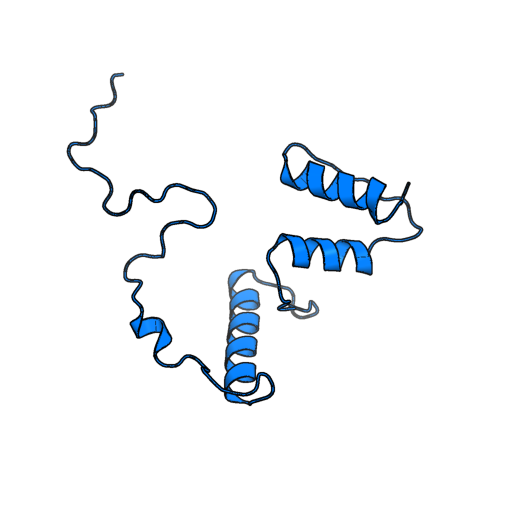99 ? 7.064 3.354 15.481 1.00 94.56 99 SER A N 1
ATOM 742 C CA . SER A 1 99 ? 6.530 4.663 15.096 1.00 94.56 99 SER A CA 1
ATOM 743 C C . SER A 1 99 ? 5.281 4.621 14.206 1.00 94.56 99 SER A C 1
ATOM 745 O O . SER A 1 99 ? 4.449 5.520 14.289 1.00 94.56 99 SER A O 1
ATOM 747 N N . PHE A 1 100 ? 5.132 3.617 13.340 1.00 94.75 100 PHE A N 1
ATOM 748 C CA . PHE A 1 100 ? 3.951 3.454 12.489 1.00 94.75 100 PHE A CA 1
ATOM 749 C C . PHE A 1 100 ? 2.727 3.074 13.328 1.00 94.75 100 PHE A C 1
ATOM 751 O O . PHE A 1 100 ? 1.685 3.714 13.214 1.00 94.75 100 PHE A O 1
ATOM 758 N N . GLY A 1 101 ? 2.863 2.090 14.218 1.00 95.06 101 GLY A N 1
ATOM 759 C CA . GLY A 1 101 ? 1.833 1.673 15.162 1.00 95.06 101 GLY A CA 1
ATOM 760 C C . GLY A 1 101 ? 1.392 2.806 16.082 1.00 95.06 101 GLY A C 1
ATOM 761 O O . GLY A 1 101 ? 0.194 2.993 16.288 1.00 95.06 101 GLY A O 1
ATOM 762 N N . GLU A 1 102 ? 2.338 3.604 16.585 1.00 95.69 102 GLU A N 1
ATOM 763 C CA . GLU A 1 102 ? 2.026 4.819 17.351 1.00 95.69 102 GLU A CA 1
ATOM 764 C C . GLU A 1 102 ? 1.233 5.839 16.520 1.00 95.69 102 GLU A C 1
ATOM 766 O O . GLU A 1 102 ? 0.303 6.463 17.040 1.00 95.69 102 GLU A O 1
ATOM 771 N N . GLY A 1 103 ? 1.546 5.963 15.225 1.00 94.94 103 GLY A N 1
ATOM 772 C CA . GLY A 1 103 ? 0.757 6.736 14.266 1.00 94.94 103 GLY A CA 1
ATOM 773 C C . GLY A 1 103 ? -0.696 6.263 14.208 1.00 94.94 103 GLY A C 1
ATOM 774 O O . GLY A 1 103 ? -1.605 7.054 14.450 1.00 94.94 103 GLY A O 1
ATOM 775 N N . TRP A 1 104 ? -0.925 4.959 14.029 1.00 95.25 104 TRP A N 1
ATOM 776 C CA . TRP A 1 104 ? -2.282 4.395 13.975 1.00 95.25 104 TRP A CA 1
ATOM 777 C C . TRP A 1 104 ? -3.059 4.581 15.278 1.00 95.25 104 TRP A C 1
ATOM 779 O O . TRP A 1 104 ? -4.247 4.902 15.252 1.00 95.25 104 TRP A O 1
ATOM 789 N N . VAL A 1 105 ? -2.402 4.418 16.431 1.00 95.19 105 VAL A N 1
ATOM 790 C CA . VAL A 1 105 ? -3.016 4.703 17.739 1.00 95.19 105 VAL A CA 1
ATOM 791 C C . VAL A 1 105 ? -3.426 6.173 17.826 1.00 95.19 105 VAL A C 1
ATOM 793 O O . VAL A 1 105 ? -4.534 6.476 18.276 1.00 95.19 105 VAL A O 1
ATOM 796 N N . SER A 1 106 ? -2.555 7.084 17.385 1.00 94.12 106 SER A N 1
ATOM 797 C CA . SER A 1 106 ? -2.846 8.517 17.362 1.00 94.12 106 SER A CA 1
ATOM 798 C C . SER A 1 106 ? -4.059 8.824 16.485 1.00 94.12 106 SER A C 1
ATOM 800 O O . SER A 1 106 ? -4.935 9.557 16.941 1.00 94.12 106 SER A O 1
ATOM 802 N N . ASP A 1 107 ? -4.160 8.239 15.293 1.00 94.69 107 ASP A N 1
ATOM 803 C CA . ASP A 1 107 ? -5.288 8.477 14.383 1.00 94.69 107 ASP A CA 1
ATOM 804 C C . ASP A 1 107 ? -6.613 7.979 14.980 1.00 94.69 107 ASP A C 1
ATOM 806 O O . ASP A 1 107 ? -7.623 8.688 14.964 1.00 94.69 107 ASP A O 1
ATOM 810 N N . ILE A 1 108 ? -6.610 6.793 15.597 1.00 95.00 108 ILE A N 1
ATOM 811 C CA . ILE A 1 108 ? -7.799 6.223 16.250 1.00 95.00 108 ILE A CA 1
ATOM 812 C C . ILE A 1 108 ? -8.291 7.120 17.397 1.00 95.00 108 ILE A C 1
ATOM 814 O O . ILE A 1 108 ? -9.493 7.374 17.530 1.00 95.00 108 ILE A O 1
ATOM 818 N N . VAL A 1 109 ? -7.374 7.617 18.227 1.00 93.50 109 VAL A N 1
ATOM 819 C CA . VAL A 1 109 ? -7.730 8.398 19.420 1.00 93.50 109 VAL A CA 1
ATOM 820 C C . VAL A 1 109 ? -8.043 9.857 19.080 1.00 93.50 109 VAL A C 1
ATOM 822 O O . VAL A 1 109 ? -8.986 10.425 19.632 1.00 93.50 109 VAL A O 1
ATOM 825 N N . LYS A 1 110 ? -7.258 10.495 18.206 1.00 94.44 110 LYS A N 1
ATOM 826 C CA . LYS A 1 110 ? -7.349 11.943 17.950 1.00 94.44 110 LYS A CA 1
ATOM 827 C C . LYS A 1 110 ? -8.287 12.281 16.798 1.00 94.44 110 LYS A C 1
ATOM 829 O O . LYS A 1 110 ? -9.092 13.202 16.943 1.00 94.44 110 LYS A O 1
ATOM 834 N N . GLU A 1 111 ? -8.224 11.519 15.709 1.00 94.50 111 GLU A N 1
ATOM 835 C CA . GLU A 1 111 ? -8.997 11.805 14.497 1.00 94.50 111 GLU A CA 1
ATOM 836 C C . GLU A 1 111 ? -10.358 11.104 14.529 1.00 94.50 111 GLU A C 1
ATOM 838 O O . GLU A 1 111 ? -11.395 11.762 14.413 1.00 94.50 111 GLU A O 1
ATOM 843 N N . LEU A 1 112 ? -10.379 9.790 14.789 1.00 93.81 112 LEU A N 1
ATOM 844 C CA . LEU A 1 112 ? -11.628 9.022 14.906 1.00 93.81 112 LEU A CA 1
ATOM 845 C C . LEU A 1 112 ? -12.345 9.234 16.247 1.00 93.81 112 LEU A C 1
ATOM 847 O O . LEU A 1 112 ? -13.549 8.986 16.347 1.00 93.81 112 LEU A O 1
ATOM 851 N N . LYS A 1 113 ? -11.627 9.712 17.272 1.00 93.06 113 LYS A N 1
ATOM 852 C CA . LYS A 1 113 ? -12.157 9.994 18.621 1.00 93.06 113 LYS A CA 1
ATOM 853 C C . LYS A 1 113 ? -12.814 8.779 19.279 1.00 93.06 113 LYS A C 1
ATOM 855 O O . LYS A 1 113 ? -13.766 8.923 20.052 1.00 93.06 113 LYS A O 1
ATOM 860 N N . LEU A 1 114 ? -12.300 7.589 18.977 1.00 90.44 114 LEU A N 1
ATOM 861 C CA . LEU A 1 114 ? -12.739 6.345 19.598 1.00 90.44 114 LEU A CA 1
ATOM 862 C C . LEU A 1 114 ? -12.013 6.168 20.936 1.00 90.44 114 LEU A C 1
ATOM 864 O O . LEU A 1 114 ? -10.835 6.504 21.062 1.00 90.44 114 LEU A O 1
ATOM 868 N N . LYS A 1 115 ? -12.755 5.700 21.942 1.00 70.56 115 LYS A N 1
ATOM 869 C CA . LYS A 1 115 ? -12.286 5.516 23.319 1.00 70.56 115 LYS A CA 1
ATOM 870 C C . LYS A 1 115 ? -12.214 4.042 23.672 1.00 70.56 115 LYS A C 1
ATOM 872 O O . LYS A 1 115 ? -13.158 3.314 23.289 1.00 70.56 115 LYS A O 1
#

pLDDT: mean 93.89, std 4.97, range [61.59, 98.5]

Foldseek 3Di:
DDDDDDPDDDPAPFPDPPPGDDDPPDDPVVCVLPPPPDDCPDPSNVVVVVVVQVVVCVVVVPDPPDDDDDDDDDPVVVVVVCCVVPDDQDDDDQDDDDDVSVVVVCCVCPVVVHD

Sequence (115 aa):
MTVAKPASRPNVPHFSSGPCAKRPGWNAQNLKDAALGRSHRAKVGKTKLKLAIDLTREVLEVPADYRIGIVPASDTGAVEMALWSLLGARPVTTLAWESFGEGWVSDIVKELKLK